Protein AF-A0A1N6WAH4-F1 (afdb_monomer)

Solvent-accessible surface area (backbone atoms only — not comparable to full-atom values): 4620 Å² total; per-residue (Å²): 112,100,65,71,88,68,62,86,87,57,79,83,76,80,78,69,56,71,70,55,50,43,50,52,60,34,55,54,57,55,98,73,47,84,61,54,90,57,38,64,50,53,50,34,50,50,45,66,74,72,47,63,63,67,62,48,52,57,54,42,71,75,45,60,70,58,58,44,61,64,53,53,121

Structure (mmCIF, N/CA/C/O backbone):
data_AF-A0A1N6WAH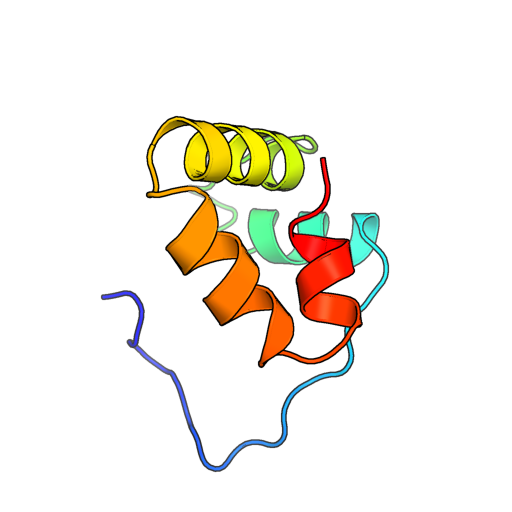4-F1
#
_entry.id   AF-A0A1N6WAH4-F1
#
loop_
_atom_site.group_PDB
_atom_site.id
_atom_site.type_symbol
_atom_site.label_atom_id
_atom_site.label_alt_id
_atom_site.label_comp_id
_atom_site.label_asym_id
_atom_site.label_entity_id
_atom_site.label_seq_id
_atom_site.pdbx_PDB_ins_code
_atom_site.Cartn_x
_atom_site.Cartn_y
_atom_site.Cartn_z
_atom_site.occupancy
_atom_site.B_iso_or_equiv
_atom_site.auth_seq_id
_atom_site.auth_comp_id
_atom_site.auth_asym_id
_atom_site.auth_atom_id
_atom_site.pdbx_PDB_model_num
ATOM 1 N N . MET A 1 1 ? -11.287 -4.048 -13.413 1.00 62.72 1 MET A N 1
ATOM 2 C CA . MET A 1 1 ? -12.034 -3.629 -12.203 1.00 62.72 1 MET A CA 1
ATOM 3 C C . MET A 1 1 ? -11.252 -4.088 -10.981 1.00 62.72 1 MET A C 1
ATOM 5 O O . MET A 1 1 ? -10.755 -5.203 -11.024 1.00 62.72 1 MET A O 1
ATOM 9 N N . VAL A 1 2 ? -11.135 -3.279 -9.922 1.00 69.12 2 VAL A N 1
ATOM 10 C CA . VAL A 1 2 ? -10.327 -3.608 -8.719 1.00 69.12 2 VAL A CA 1
ATOM 11 C C . VAL A 1 2 ? -10.773 -4.878 -7.976 1.00 69.12 2 VAL A C 1
ATOM 13 O O . VAL A 1 2 ? -9.999 -5.436 -7.214 1.00 69.12 2 VAL A O 1
ATOM 16 N N . LEU A 1 3 ? -11.994 -5.358 -8.233 1.00 83.81 3 LEU A N 1
ATOM 17 C CA . LEU A 1 3 ? -12.570 -6.561 -7.618 1.00 83.81 3 LEU A CA 1
ATOM 18 C C . LEU A 1 3 ? -12.518 -7.805 -8.524 1.00 83.81 3 LEU A C 1
ATOM 20 O O . LEU A 1 3 ? -13.039 -8.857 -8.167 1.00 83.81 3 LEU A O 1
ATOM 24 N N . GLN A 1 4 ? -11.956 -7.698 -9.731 1.00 85.50 4 GLN A N 1
ATOM 25 C CA . GLN A 1 4 ? -11.940 -8.816 -10.673 1.00 85.50 4 GLN A CA 1
ATOM 26 C C . GLN A 1 4 ? -11.034 -9.941 -10.155 1.00 85.50 4 GLN A C 1
ATOM 28 O O . GLN A 1 4 ? -9.830 -9.746 -10.016 1.00 85.50 4 GLN A O 1
ATOM 33 N N . GLY A 1 5 ? -11.615 -11.118 -9.912 1.00 85.94 5 GLY A N 1
ATOM 34 C CA . GLY A 1 5 ? -10.897 -12.281 -9.381 1.00 85.94 5 GLY A CA 1
ATOM 35 C C . GLY A 1 5 ? -10.729 -12.281 -7.860 1.00 85.94 5 GLY A C 1
ATOM 36 O O . GLY A 1 5 ? -9.985 -13.111 -7.346 1.00 85.94 5 GLY A O 1
ATOM 37 N N . TRP A 1 6 ? -11.397 -11.377 -7.136 1.00 88.81 6 TRP A N 1
ATOM 38 C CA . TRP A 1 6 ? -11.376 -11.404 -5.678 1.00 88.81 6 TRP A CA 1
ATOM 39 C C . TRP A 1 6 ? -12.337 -12.467 -5.135 1.00 88.81 6 TRP A C 1
ATOM 41 O O . TRP A 1 6 ? -13.534 -12.430 -5.410 1.00 88.81 6 TRP A O 1
ATOM 51 N N . ASP A 1 7 ? -11.797 -13.398 -4.353 1.00 90.81 7 ASP A N 1
ATOM 52 C CA . ASP A 1 7 ? -12.542 -14.439 -3.653 1.00 90.81 7 ASP A CA 1
ATOM 53 C C . ASP A 1 7 ? -12.514 -14.166 -2.145 1.00 90.81 7 ASP A C 1
ATOM 55 O O . ASP A 1 7 ? -11.470 -14.251 -1.496 1.00 90.81 7 ASP A O 1
ATOM 59 N N . THR A 1 8 ? -13.671 -13.820 -1.586 1.00 91.12 8 THR A N 1
ATOM 60 C CA . THR A 1 8 ? -13.827 -13.486 -0.164 1.00 91.12 8 THR A CA 1
ATOM 61 C C . THR A 1 8 ? -13.867 -14.712 0.745 1.00 91.12 8 THR A C 1
ATOM 63 O O . THR A 1 8 ? -13.816 -14.551 1.962 1.00 91.12 8 THR A O 1
ATOM 66 N N . ALA A 1 9 ? -13.992 -15.922 0.189 1.00 94.75 9 ALA A N 1
ATOM 67 C CA . ALA A 1 9 ? -13.933 -17.158 0.964 1.00 94.75 9 ALA A CA 1
ATOM 68 C C . ALA A 1 9 ? -12.486 -17.585 1.265 1.00 94.75 9 ALA A C 1
ATOM 70 O O . ALA A 1 9 ? -12.259 -18.380 2.179 1.00 94.75 9 ALA A O 1
ATOM 71 N N . GLN A 1 10 ? -11.501 -17.056 0.529 1.00 93.88 10 GLN A N 1
ATOM 72 C CA . GLN A 1 10 ? -10.091 -17.339 0.786 1.00 93.88 10 GLN A CA 1
ATOM 73 C C . GLN A 1 10 ? -9.605 -16.630 2.057 1.00 93.88 10 GLN A C 1
ATOM 75 O O . GLN A 1 10 ? -9.891 -15.445 2.258 1.00 93.88 10 GLN A O 1
ATOM 80 N N . PRO A 1 11 ? -8.831 -17.320 2.916 1.00 91.75 11 PRO A N 1
ATOM 81 C CA . PRO A 1 11 ? -8.266 -16.696 4.101 1.00 91.75 11 PRO A CA 1
ATOM 82 C C . PRO A 1 11 ? -7.277 -15.584 3.704 1.00 91.75 11 PRO A C 1
ATOM 84 O O . PRO A 1 11 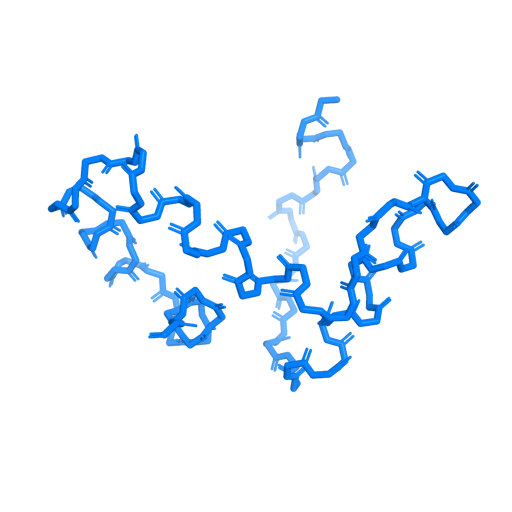? -6.500 -15.763 2.758 1.00 91.75 11 PRO A O 1
ATOM 87 N N . PRO A 1 12 ? -7.248 -14.449 4.429 1.00 88.81 12 PRO A N 1
ATOM 88 C CA . PRO A 1 12 ? -6.263 -13.401 4.192 1.00 88.81 12 PRO A CA 1
ATOM 89 C C . PRO A 1 12 ? -4.835 -13.932 4.342 1.00 88.81 12 PRO A C 1
ATOM 91 O O . PRO A 1 12 ? -4.512 -14.610 5.320 1.00 88.81 12 PRO A O 1
ATOM 94 N N . LYS A 1 13 ? -3.959 -13.592 3.393 1.00 90.38 13 LYS A N 1
ATOM 95 C CA . LYS A 1 13 ? -2.525 -13.880 3.509 1.00 90.38 13 LYS A CA 1
ATOM 96 C C . LYS A 1 13 ? -1.898 -12.998 4.599 1.00 90.38 13 LYS A C 1
ATOM 98 O O . LYS A 1 13 ? -2.319 -11.848 4.757 1.00 90.38 13 LYS A O 1
ATOM 103 N N . PRO A 1 14 ? -0.884 -13.491 5.331 1.00 91.38 14 PRO A N 1
ATOM 104 C CA . PRO A 1 14 ? -0.113 -12.642 6.229 1.00 91.38 14 PRO A CA 1
ATOM 105 C C . PRO A 1 14 ? 0.619 -11.551 5.438 1.00 91.38 14 PRO A C 1
ATOM 107 O O . PRO A 1 14 ? 0.979 -11.744 4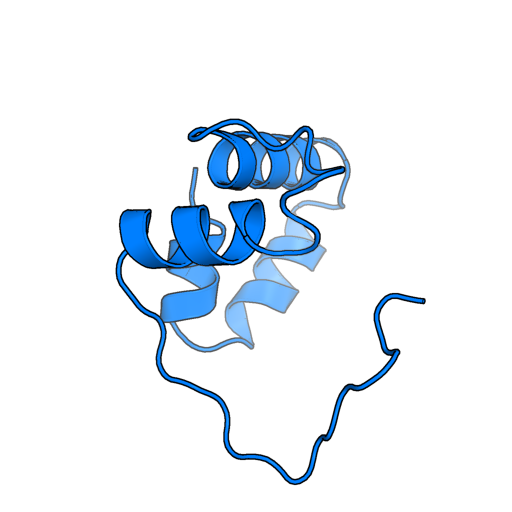.275 1.00 91.38 14 PRO A O 1
ATOM 110 N N . PHE A 1 15 ? 0.869 -10.412 6.082 1.00 93.06 15 PHE A N 1
ATOM 111 C CA . PHE A 1 15 ? 1.708 -9.368 5.501 1.00 93.06 15 PHE A CA 1
ATOM 112 C C . PHE A 1 15 ? 3.159 -9.852 5.431 1.00 93.06 15 PHE A C 1
ATOM 114 O O . PHE A 1 15 ? 3.717 -10.306 6.429 1.00 93.06 15 PHE A O 1
ATOM 121 N N . GLY A 1 16 ? 3.752 -9.773 4.240 1.00 93.38 16 GLY A N 1
ATOM 122 C CA . GLY A 1 16 ? 5.174 -10.028 4.032 1.00 93.38 16 GLY A CA 1
ATOM 123 C C . GLY A 1 16 ? 6.028 -8.786 4.278 1.00 93.38 16 GLY A C 1
ATOM 124 O O . GLY A 1 16 ? 5.523 -7.692 4.529 1.00 93.38 16 GLY A O 1
ATOM 125 N N . GLU A 1 17 ? 7.343 -8.938 4.140 1.00 94.06 17 GLU A N 1
ATOM 126 C CA . GLU A 1 17 ? 8.256 -7.796 4.163 1.00 94.06 17 GLU A CA 1
ATOM 127 C C . GLU A 1 17 ? 7.969 -6.820 3.017 1.00 94.06 17 GLU A C 1
ATOM 129 O O . GLU A 1 17 ? 7.595 -7.227 1.912 1.00 94.06 17 GLU A O 1
ATOM 134 N N . ARG A 1 18 ? 8.249 -5.528 3.243 1.00 92.94 18 ARG A N 1
ATOM 135 C CA . ARG A 1 18 ? 8.074 -4.460 2.245 1.00 92.94 18 ARG A CA 1
ATOM 136 C C . ARG A 1 18 ? 8.637 -4.847 0.876 1.00 92.94 18 ARG A C 1
ATOM 138 O O . ARG A 1 18 ? 7.942 -4.707 -0.122 1.00 92.94 18 ARG A O 1
ATOM 145 N N . ALA A 1 19 ? 9.860 -5.374 0.829 1.00 93.81 19 ALA A N 1
ATOM 146 C CA . ALA A 1 19 ? 10.511 -5.765 -0.419 1.00 93.81 19 ALA A CA 1
ATOM 147 C C . ALA A 1 19 ? 9.789 -6.912 -1.148 1.00 93.81 19 ALA A C 1
ATOM 149 O O . ALA A 1 19 ? 9.731 -6.916 -2.378 1.00 93.81 19 ALA A O 1
ATOM 150 N N . ALA A 1 20 ? 9.228 -7.879 -0.415 1.00 95.06 20 ALA A N 1
ATOM 151 C CA . ALA A 1 20 ? 8.457 -8.969 -1.007 1.00 95.06 20 ALA A CA 1
ATOM 152 C C . ALA A 1 20 ? 7.141 -8.454 -1.605 1.00 95.06 20 ALA A C 1
ATOM 154 O O . ALA A 1 20 ? 6.826 -8.779 -2.748 1.00 95.06 20 ALA A O 1
ATOM 155 N N . LEU A 1 21 ? 6.443 -7.580 -0.876 1.00 94.69 21 LEU A N 1
ATOM 156 C CA . LEU A 1 21 ? 5.200 -6.961 -1.337 1.00 94.69 21 LEU A CA 1
ATOM 157 C C . LEU A 1 21 ? 5.427 -6.041 -2.546 1.00 94.69 21 LEU A C 1
ATOM 159 O O . LEU A 1 21 ? 4.635 -6.058 -3.484 1.00 94.69 21 LEU A O 1
ATOM 163 N N . THR A 1 22 ? 6.534 -5.288 -2.582 1.00 94.56 22 THR A N 1
ATOM 164 C CA . THR A 1 22 ? 6.912 -4.496 -3.764 1.00 94.56 22 THR A CA 1
ATOM 165 C C . THR A 1 22 ? 7.143 -5.394 -4.978 1.00 94.56 22 THR A C 1
ATOM 167 O O . THR A 1 22 ? 6.641 -5.096 -6.058 1.00 94.56 22 THR A O 1
ATOM 170 N N . ARG A 1 23 ? 7.868 -6.513 -4.824 1.00 94.62 23 ARG A N 1
ATOM 171 C CA . ARG A 1 23 ? 8.087 -7.463 -5.929 1.00 94.62 23 ARG A CA 1
ATOM 172 C C . ARG A 1 23 ? 6.781 -8.077 -6.426 1.00 94.62 23 ARG A C 1
ATOM 174 O O . ARG A 1 23 ? 6.608 -8.198 -7.634 1.00 94.62 23 ARG A O 1
ATOM 181 N N . GLU A 1 24 ? 5.870 -8.430 -5.523 1.00 94.00 24 GLU A N 1
ATOM 182 C CA . GLU A 1 24 ? 4.539 -8.932 -5.883 1.00 94.00 24 GLU A CA 1
ATOM 183 C C . GLU A 1 24 ? 3.743 -7.885 -6.677 1.00 94.00 24 GLU A C 1
ATOM 185 O O . GLU A 1 24 ? 3.200 -8.197 -7.736 1.00 94.00 24 GLU A O 1
ATOM 190 N N . ALA A 1 25 ? 3.741 -6.629 -6.221 1.00 92.81 25 ALA A N 1
ATOM 191 C CA . ALA A 1 25 ? 3.052 -5.531 -6.895 1.00 92.81 25 ALA A CA 1
ATOM 192 C C . ALA A 1 25 ? 3.636 -5.229 -8.287 1.00 92.81 25 ALA A C 1
ATOM 194 O O . ALA A 1 25 ? 2.882 -5.014 -9.231 1.00 92.81 25 ALA A O 1
ATOM 195 N N . ILE A 1 26 ? 4.964 -5.260 -8.439 1.00 93.00 26 ILE A N 1
ATOM 196 C CA . ILE A 1 26 ? 5.633 -5.118 -9.743 1.00 93.00 26 ILE A CA 1
ATOM 197 C C . ILE A 1 26 ? 5.298 -6.314 -10.647 1.00 93.00 26 ILE A C 1
ATOM 199 O O . ILE A 1 26 ? 4.983 -6.136 -11.820 1.00 93.00 26 ILE A O 1
ATOM 203 N N . GLY A 1 27 ? 5.313 -7.534 -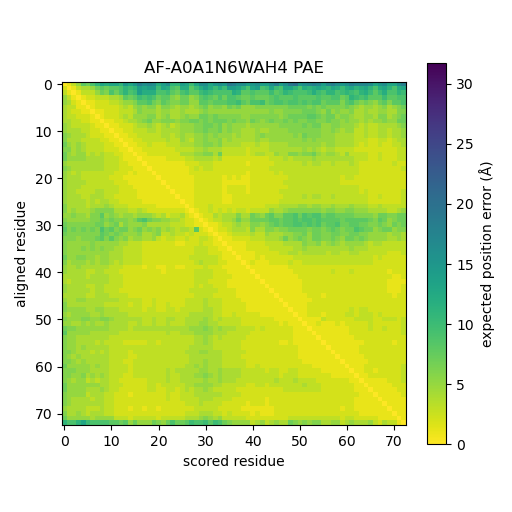10.105 1.00 93.38 27 GLY A N 1
ATOM 204 C CA . GLY A 1 27 ? 4.976 -8.753 -10.843 1.00 93.38 27 GLY A CA 1
ATOM 205 C C . GLY A 1 27 ? 3.525 -8.792 -11.332 1.00 93.38 27 GLY A C 1
ATOM 206 O O . GLY A 1 27 ? 3.215 -9.500 -12.296 1.00 93.38 27 GLY A O 1
ATOM 207 N N . HIS A 1 28 ? 2.636 -8.004 -10.721 1.00 88.44 28 HIS A N 1
ATOM 208 C CA . HIS A 1 28 ? 1.275 -7.835 -11.200 1.00 88.44 28 HIS A CA 1
ATOM 209 C C . HIS A 1 28 ? 1.283 -7.173 -12.584 1.00 88.44 28 HIS A C 1
ATOM 211 O O . HIS A 1 28 ? 1.471 -5.967 -12.719 1.00 88.44 28 HIS A O 1
ATOM 217 N N . ARG A 1 29 ? 1.052 -7.986 -13.624 1.00 85.81 29 ARG A N 1
ATOM 218 C CA . ARG A 1 29 ? 1.176 -7.597 -15.040 1.00 85.81 29 ARG A CA 1
ATOM 219 C C . ARG A 1 29 ? 2.594 -7.135 -15.395 1.00 85.81 29 ARG A C 1
ATOM 221 O O . ARG A 1 29 ? 2.753 -6.069 -15.974 1.00 85.81 29 ARG A O 1
ATOM 228 N N . HIS A 1 30 ? 3.597 -7.952 -15.070 1.00 86.56 30 HIS A N 1
ATOM 229 C CA . HIS A 1 30 ? 5.021 -7.637 -15.257 1.00 86.56 30 HIS A CA 1
ATOM 230 C C . HIS A 1 30 ? 5.390 -7.005 -16.619 1.00 86.56 30 HIS A C 1
ATOM 232 O O . HIS A 1 30 ? 6.141 -6.038 -16.632 1.00 86.56 30 HIS A O 1
ATOM 238 N N . ASP A 1 31 ? 4.808 -7.458 -17.737 1.00 90.81 31 ASP A N 1
ATOM 239 C CA . ASP A 1 31 ? 5.060 -6.886 -19.076 1.00 90.81 31 ASP A CA 1
ATOM 240 C C . ASP A 1 31 ? 4.543 -5.445 -19.269 1.00 90.81 31 ASP A C 1
ATOM 242 O O . ASP A 1 31 ? 4.888 -4.776 -20.238 1.00 90.81 31 ASP A O 1
ATOM 246 N N . HIS A 1 32 ? 3.676 -4.970 -18.375 1.00 90.19 32 HIS A N 1
ATOM 247 C CA . HIS A 1 32 ? 2.961 -3.693 -18.484 1.00 90.19 32 HIS A CA 1
ATOM 248 C C . HIS A 1 32 ? 3.066 -2.841 -17.216 1.00 90.19 32 HIS A C 1
ATOM 250 O O . HIS A 1 32 ? 2.408 -1.804 -17.105 1.00 90.19 32 HIS A O 1
ATOM 256 N N . THR A 1 33 ? 3.835 -3.290 -16.228 1.00 88.06 33 THR A N 1
ATOM 257 C CA . THR A 1 33 ? 3.978 -2.560 -14.976 1.00 88.06 33 THR A CA 1
ATOM 258 C C . THR A 1 33 ? 4.869 -1.340 -15.194 1.00 88.06 33 THR A C 1
ATOM 260 O O . THR A 1 33 ? 5.946 -1.428 -15.779 1.00 88.06 33 THR A O 1
ATOM 263 N N . LEU A 1 34 ? 4.417 -0.184 -14.716 1.00 91.62 34 LEU A N 1
ATOM 264 C CA . LEU A 1 34 ? 5.227 1.038 -14.622 1.00 91.62 34 LEU A CA 1
ATOM 265 C C . LEU A 1 34 ? 5.603 1.335 -13.167 1.00 91.62 34 LEU A C 1
ATOM 267 O O . LEU A 1 34 ? 6.045 2.436 -12.849 1.00 91.62 34 LEU A O 1
ATOM 271 N N . LEU A 1 35 ? 5.370 0.375 -12.267 1.00 93.31 35 LEU A N 1
ATOM 272 C CA . LEU A 1 35 ? 5.564 0.561 -10.841 1.00 93.31 35 LEU A CA 1
ATOM 273 C C . LEU A 1 35 ? 7.068 0.512 -10.509 1.00 93.31 35 LEU A C 1
ATOM 275 O O . LEU A 1 35 ? 7.696 -0.529 -10.718 1.00 93.31 35 LEU A O 1
ATOM 279 N N . PRO A 1 36 ? 7.667 1.594 -9.977 1.00 93.19 36 PRO A N 1
ATOM 280 C CA . PRO A 1 36 ? 9.050 1.559 -9.519 1.00 93.19 36 PRO A CA 1
ATOM 281 C C . PRO A 1 36 ? 9.169 0.787 -8.197 1.00 93.19 36 PRO A C 1
ATOM 283 O O . PRO A 1 36 ? 8.179 0.497 -7.522 1.00 93.19 36 PRO A O 1
ATOM 286 N N . GLN A 1 37 ? 10.400 0.510 -7.758 1.00 93.81 37 GLN A N 1
ATOM 287 C CA . GLN A 1 37 ? 10.646 -0.114 -6.447 1.00 93.81 37 GLN A CA 1
ATOM 288 C C . GLN A 1 37 ? 10.132 0.737 -5.270 1.00 93.81 37 GLN A C 1
ATOM 290 O O . GLN A 1 37 ? 9.788 0.206 -4.215 1.00 93.81 37 GLN A O 1
ATOM 295 N N . THR A 1 38 ? 10.036 2.053 -5.464 1.00 94.75 38 THR A N 1
ATOM 296 C CA . THR A 1 38 ? 9.460 3.021 -4.520 1.00 94.75 38 THR A CA 1
ATOM 297 C C . THR A 1 38 ? 7.936 3.099 -4.594 1.00 94.75 38 THR A C 1
ATOM 299 O O . THR A 1 38 ? 7.323 3.774 -3.769 1.00 94.75 38 THR A O 1
ATOM 302 N N . GLY A 1 39 ? 7.302 2.392 -5.536 1.00 94.06 39 GLY A N 1
ATOM 303 C CA . GLY A 1 39 ? 5.918 2.632 -5.935 1.00 94.06 39 GLY A CA 1
ATOM 304 C C . GLY A 1 39 ? 4.905 2.516 -4.799 1.00 94.06 39 GLY A C 1
ATOM 305 O O . GLY A 1 39 ? 3.974 3.310 -4.734 1.00 94.06 39 GLY A O 1
ATOM 306 N N . ILE A 1 40 ? 5.100 1.596 -3.846 1.00 95.00 40 ILE A N 1
ATOM 307 C CA . ILE A 1 40 ? 4.203 1.506 -2.682 1.00 95.00 40 ILE A CA 1
ATOM 308 C C . ILE A 1 40 ? 4.282 2.774 -1.819 1.00 95.00 40 ILE A C 1
ATOM 310 O O . ILE A 1 40 ? 3.244 3.308 -1.434 1.00 95.00 40 ILE A O 1
ATOM 314 N N . ALA A 1 41 ? 5.489 3.272 -1.535 1.00 95.38 41 ALA A N 1
ATOM 315 C CA . ALA A 1 41 ? 5.677 4.479 -0.731 1.00 95.38 41 ALA A CA 1
ATOM 316 C C . ALA A 1 41 ? 5.146 5.723 -1.461 1.00 95.38 41 ALA A C 1
ATOM 318 O O . ALA A 1 41 ? 4.466 6.554 -0.865 1.00 95.38 41 ALA A O 1
ATOM 319 N N . GLU A 1 42 ? 5.383 5.822 -2.769 1.00 96.44 42 GLU A N 1
ATOM 320 C CA . GLU A 1 42 ? 4.878 6.924 -3.594 1.00 96.44 42 GLU A CA 1
ATOM 321 C C . GLU A 1 42 ? 3.347 6.950 -3.648 1.00 96.44 42 GLU A C 1
ATOM 323 O O . GLU A 1 42 ? 2.742 8.010 -3.473 1.00 96.44 42 GLU A O 1
ATOM 328 N N . ILE A 1 43 ? 2.707 5.789 -3.815 1.00 94.88 43 ILE A N 1
ATOM 329 C CA . ILE A 1 43 ? 1.245 5.673 -3.785 1.00 94.88 43 ILE A CA 1
ATOM 330 C C . ILE A 1 43 ? 0.710 6.001 -2.390 1.00 94.88 43 ILE A C 1
ATOM 332 O O . ILE A 1 43 ? -0.282 6.717 -2.279 1.00 94.88 43 ILE A O 1
ATOM 336 N N . ALA A 1 44 ? 1.357 5.535 -1.321 1.00 95.88 44 ALA A N 1
ATOM 337 C CA . ALA A 1 44 ? 0.952 5.860 0.044 1.00 95.88 44 ALA A CA 1
ATOM 338 C C . ALA A 1 44 ? 1.030 7.378 0.320 1.00 95.88 44 ALA A C 1
ATOM 340 O O . ALA A 1 44 ? 0.086 7.956 0.865 1.00 95.88 44 ALA A O 1
ATOM 341 N N . CYS A 1 45 ? 2.086 8.052 -0.151 1.00 96.94 45 CYS A N 1
ATOM 342 C CA . CYS A 1 45 ? 2.205 9.513 -0.121 1.00 96.94 45 CYS A CA 1
ATOM 343 C C . CYS A 1 45 ? 1.099 10.196 -0.935 1.00 96.94 45 CYS A C 1
ATOM 345 O O . CYS A 1 45 ? 0.491 11.162 -0.471 1.00 96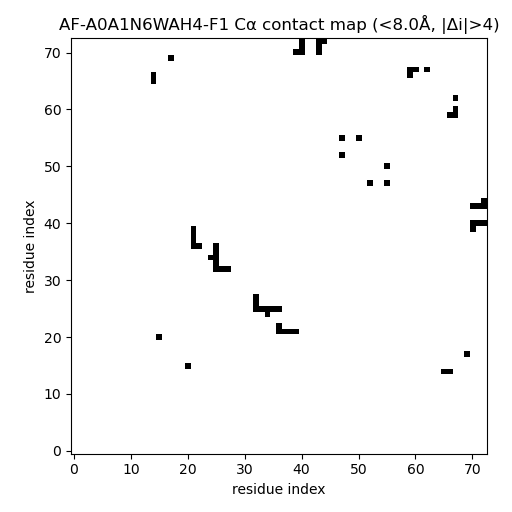.94 45 CYS A O 1
ATOM 347 N N . ALA A 1 46 ? 0.821 9.705 -2.146 1.00 96.56 46 ALA A N 1
ATOM 348 C CA . ALA A 1 46 ? -0.229 10.248 -2.999 1.00 96.56 46 ALA A CA 1
ATOM 349 C C . ALA A 1 46 ? -1.612 10.111 -2.347 1.00 96.56 46 ALA A C 1
ATOM 351 O O . ALA A 1 46 ? -2.357 11.087 -2.304 1.00 96.56 46 ALA A O 1
ATOM 352 N N . LEU A 1 47 ? -1.931 8.946 -1.770 1.00 95.50 47 LEU A N 1
ATOM 353 C CA . LEU A 1 47 ? -3.176 8.735 -1.034 1.00 95.50 47 LEU A CA 1
ATOM 354 C C . LEU A 1 47 ? -3.313 9.775 0.075 1.00 95.50 47 LEU A C 1
ATOM 356 O O . LEU A 1 47 ? -4.272 10.535 0.052 1.00 95.50 47 LEU A O 1
ATOM 360 N N . ARG A 1 48 ? -2.321 9.907 0.962 1.00 95.31 48 ARG A N 1
ATOM 361 C CA . ARG A 1 48 ? -2.356 10.870 2.080 1.00 95.31 48 ARG A CA 1
ATOM 362 C C . ARG A 1 48 ? -2.536 12.329 1.658 1.00 95.31 48 ARG A C 1
ATOM 364 O O . ARG A 1 48 ? -3.069 13.115 2.432 1.00 95.31 48 ARG A O 1
ATOM 371 N N . ARG A 1 49 ? -2.104 12.700 0.450 1.00 96.94 49 ARG A N 1
ATOM 372 C CA . ARG A 1 49 ? -2.289 14.052 -0.105 1.00 96.94 49 ARG A CA 1
ATOM 373 C C . ARG A 1 49 ? -3.679 14.295 -0.691 1.00 96.94 49 ARG A C 1
ATOM 375 O O . ARG A 1 49 ? -4.056 15.453 -0.851 1.00 96.94 49 ARG A O 1
ATOM 382 N N . HIS A 1 50 ? -4.396 13.239 -1.065 1.00 97.44 50 HIS A N 1
ATOM 383 C CA . HIS A 1 50 ? -5.608 13.339 -1.883 1.00 97.44 50 HIS A CA 1
ATOM 384 C C . HIS A 1 50 ? -6.863 12.743 -1.238 1.00 97.44 50 HIS A C 1
ATOM 386 O O . HIS A 1 50 ? -7.964 13.000 -1.722 1.00 97.44 50 HIS A O 1
ATOM 392 N N . VAL A 1 51 ? -6.728 11.976 -0.158 1.00 96.50 51 VAL A N 1
ATOM 393 C CA . VAL A 1 51 ? -7.855 11.490 0.647 1.00 96.50 51 VAL A CA 1
ATOM 394 C C . VAL A 1 51 ? -8.062 12.378 1.869 1.00 96.50 51 VAL A C 1
ATOM 396 O O . VAL A 1 51 ? -7.133 13.040 2.327 1.00 96.50 51 VAL A O 1
ATOM 399 N N . GLU A 1 52 ? -9.275 12.374 2.421 1.00 97.88 52 GLU A N 1
ATOM 400 C CA . GLU A 1 52 ? -9.542 13.073 3.678 1.00 97.88 52 GLU A CA 1
ATOM 401 C C . GLU A 1 52 ? -8.744 12.399 4.819 1.00 97.88 52 GLU A C 1
ATOM 403 O O . GLU A 1 52 ? -8.911 11.191 5.040 1.00 97.88 52 GLU A O 1
ATOM 408 N N . PRO A 1 53 ? -7.850 13.131 5.515 1.00 94.94 53 PRO A N 1
ATOM 409 C CA . PRO A 1 53 ? -6.933 12.536 6.483 1.00 94.94 53 PRO A CA 1
ATOM 410 C C . PRO A 1 53 ? -7.617 11.775 7.624 1.00 94.94 53 PRO A C 1
ATOM 412 O O . PRO A 1 53 ? -7.184 10.675 7.967 1.00 94.94 53 PRO A O 1
ATOM 415 N N . GLN A 1 54 ? -8.685 12.322 8.211 1.00 96.44 54 GLN A N 1
ATOM 416 C CA . GLN A 1 54 ? -9.339 11.715 9.371 1.00 96.44 54 GLN A CA 1
ATOM 417 C C . GLN A 1 54 ? -10.055 10.411 9.001 1.00 96.44 54 GLN A C 1
ATOM 419 O O . GLN A 1 54 ? -9.951 9.415 9.719 1.00 96.44 54 GLN A O 1
ATOM 424 N N . ALA A 1 55 ? -10.748 10.390 7.867 1.00 96.94 55 ALA A N 1
ATOM 425 C CA . ALA A 1 55 ? -11.425 9.226 7.325 1.00 96.94 55 ALA A CA 1
ATOM 426 C C . ALA A 1 55 ? -10.424 8.130 6.952 1.00 96.94 55 ALA A C 1
ATOM 428 O O . ALA A 1 55 ? -10.690 6.951 7.197 1.00 96.94 55 ALA A O 1
ATOM 429 N N . PHE A 1 56 ? -9.264 8.503 6.407 1.00 95.38 56 PHE A N 1
ATOM 430 C CA . PHE A 1 56 ? -8.216 7.548 6.066 1.00 95.38 56 PHE A CA 1
ATOM 431 C C . PHE A 1 56 ? -7.608 6.895 7.306 1.00 95.38 56 PHE A C 1
ATOM 433 O O . PHE A 1 56 ? 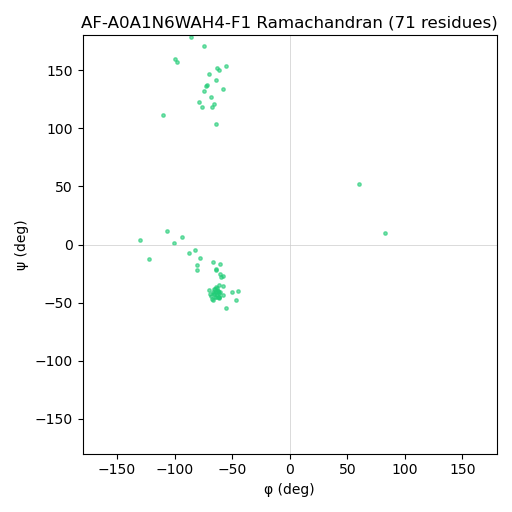-7.553 5.667 7.379 1.00 95.38 56 PHE A O 1
ATOM 440 N N . GLU A 1 57 ? -7.252 7.681 8.324 1.00 95.12 57 GLU A N 1
ATOM 441 C CA . GLU A 1 57 ? -6.766 7.137 9.598 1.00 95.12 57 GLU A CA 1
ATOM 442 C C . GLU A 1 57 ? -7.835 6.288 10.301 1.00 95.12 57 GLU A C 1
ATOM 444 O O . GLU A 1 57 ? -7.546 5.203 10.809 1.00 95.12 57 GLU A O 1
ATOM 449 N N . HIS A 1 58 ? -9.101 6.716 10.264 1.00 96.44 58 HIS A N 1
ATOM 450 C CA . HIS A 1 58 ? -10.212 5.942 10.815 1.00 96.44 58 HIS A CA 1
ATOM 451 C C . HIS A 1 58 ? -10.412 4.600 10.093 1.00 96.44 58 HIS A C 1
ATOM 453 O O . HIS A 1 58 ? -10.727 3.595 10.733 1.00 96.44 58 HIS A O 1
ATOM 459 N N . ALA A 1 59 ? -10.227 4.558 8.771 1.00 95.88 59 ALA A N 1
ATOM 460 C CA . ALA A 1 59 ? -10.282 3.322 8.000 1.00 95.88 59 ALA A CA 1
ATOM 461 C C . ALA A 1 59 ? -9.104 2.398 8.344 1.00 95.88 59 ALA A C 1
ATOM 463 O O . ALA A 1 59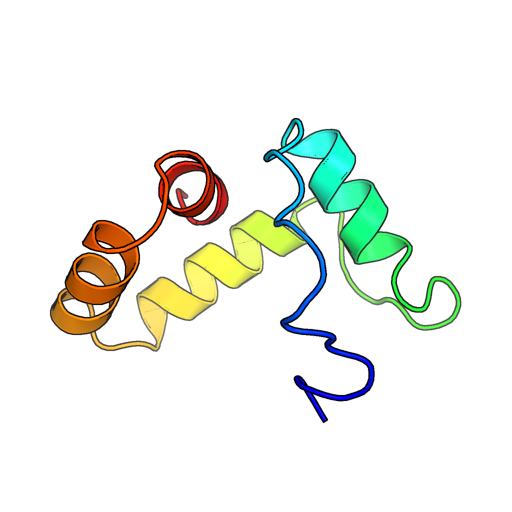 ? -9.314 1.219 8.630 1.00 95.88 59 ALA A O 1
ATOM 464 N N . LEU A 1 60 ? -7.881 2.933 8.389 1.00 95.25 60 LEU A N 1
ATOM 465 C CA . LEU A 1 60 ? -6.674 2.181 8.738 1.00 95.25 60 LEU A CA 1
ATOM 466 C C . LEU A 1 60 ? -6.722 1.603 10.160 1.00 95.25 60 LEU A C 1
ATOM 468 O O . LEU A 1 60 ? -6.246 0.490 10.384 1.00 95.25 60 LEU A O 1
ATOM 472 N N . ALA A 1 61 ? -7.343 2.305 11.111 1.00 96.06 61 ALA A N 1
ATOM 473 C CA . ALA A 1 61 ? -7.526 1.827 12.483 1.00 96.06 61 ALA A CA 1
ATOM 474 C C . ALA A 1 61 ? -8.409 0.568 12.589 1.00 96.06 61 ALA A C 1
ATOM 476 O O . ALA A 1 61 ? -8.305 -0.170 13.568 1.00 96.06 61 ALA A O 1
ATOM 477 N N . LYS A 1 62 ? -9.259 0.301 11.588 1.00 96.19 62 LYS A N 1
ATOM 478 C CA . LYS A 1 62 ? -10.110 -0.901 11.52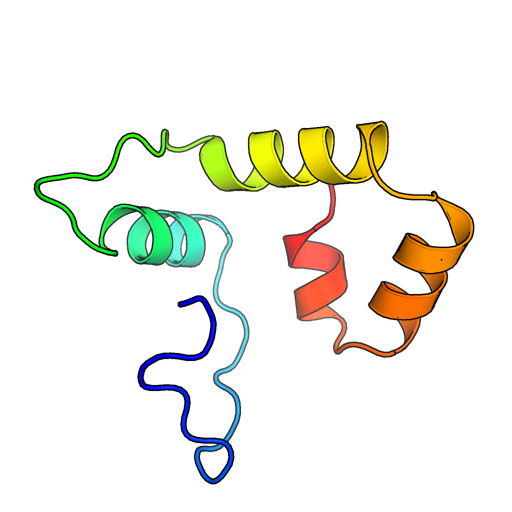2 1.00 96.19 62 LYS A CA 1
ATOM 479 C C . LYS A 1 62 ? -9.415 -2.098 10.871 1.00 96.19 62 LYS A C 1
ATOM 481 O O . LYS A 1 62 ? -9.984 -3.186 10.850 1.00 96.19 62 LYS A O 1
ATOM 486 N N . LEU A 1 63 ? -8.221 -1.904 10.313 1.00 93.31 63 LEU A N 1
ATOM 487 C CA . LEU A 1 63 ? -7.472 -2.936 9.605 1.00 93.31 63 LEU A CA 1
ATOM 488 C C . LEU A 1 63 ? -6.373 -3.552 10.493 1.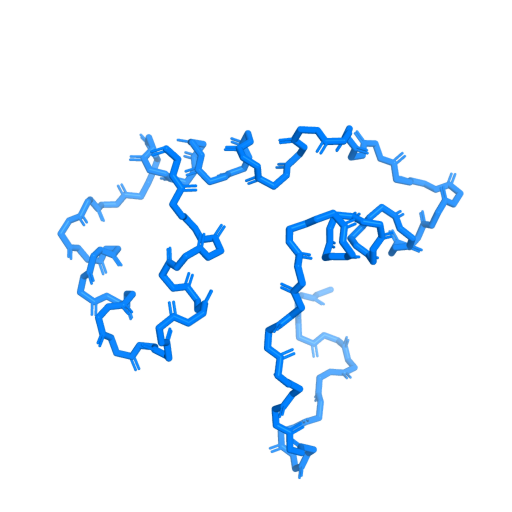00 93.31 63 LEU A C 1
ATOM 490 O O . LEU A 1 63 ? -5.937 -2.936 11.474 1.00 93.31 63 LEU A O 1
ATOM 494 N N . PRO A 1 64 ? -5.886 -4.763 10.155 1.00 93.56 64 PRO A N 1
ATOM 495 C CA . PRO A 1 64 ? -4.775 -5.388 10.867 1.00 93.56 64 PRO A CA 1
ATOM 496 C C . PRO A 1 64 ? -3.526 -4.487 10.916 1.00 93.56 64 PRO A C 1
ATOM 498 O O . PRO A 1 64 ? -3.319 -3.691 9.998 1.00 93.56 64 PRO A O 1
ATOM 501 N N . PRO A 1 65 ? -2.648 -4.628 11.931 1.00 92.38 65 PRO A N 1
ATOM 502 C CA . PRO A 1 65 ? -1.428 -3.820 12.058 1.00 92.38 65 PRO A CA 1
ATOM 503 C C . PRO A 1 65 ? -0.573 -3.767 10.783 1.00 92.38 65 PRO A C 1
ATOM 505 O O . PRO A 1 65 ? -0.165 -2.684 10.374 1.00 92.38 65 PRO A O 1
ATOM 508 N N . GLY A 1 66 ? -0.423 -4.896 10.081 1.00 93.25 66 GLY A N 1
ATOM 509 C CA . GLY A 1 66 ? 0.328 -4.952 8.824 1.00 93.25 66 GLY A CA 1
ATOM 510 C C . GLY A 1 66 ? -0.225 -4.043 7.717 1.00 93.25 66 GLY A C 1
ATOM 511 O O . GLY A 1 66 ? 0.542 -3.540 6.905 1.00 93.25 66 GLY A O 1
ATOM 512 N N . ALA A 1 67 ? -1.530 -3.738 7.712 1.00 93.56 67 ALA A N 1
ATOM 513 C CA . ALA A 1 67 ? -2.104 -2.778 6.768 1.00 93.56 67 ALA A CA 1
ATOM 514 C C . ALA A 1 67 ? -1.666 -1.341 7.088 1.00 93.56 67 ALA A C 1
ATOM 516 O O . ALA A 1 67 ? -1.373 -0.567 6.180 1.00 93.56 67 ALA A O 1
ATOM 517 N N . ARG A 1 68 ? -1.586 -0.989 8.377 1.00 93.94 68 ARG A N 1
ATOM 518 C CA . ARG A 1 68 ? -1.082 0.318 8.822 1.00 93.94 68 ARG A CA 1
ATOM 519 C C . ARG A 1 68 ? 0.392 0.482 8.472 1.00 93.94 68 ARG A C 1
ATOM 521 O O . ARG A 1 68 ? 0.767 1.506 7.916 1.00 93.94 68 ARG A O 1
ATOM 528 N N . GLU A 1 69 ? 1.194 -0.547 8.723 1.00 94.19 69 GLU A N 1
ATOM 529 C CA . GLU A 1 69 ? 2.613 -0.580 8.349 1.00 94.19 69 GLU A CA 1
ATOM 530 C C . GLU A 1 69 ? 2.802 -0.500 6.829 1.00 94.19 69 GLU A C 1
ATOM 532 O O . GLU A 1 69 ? 3.662 0.232 6.341 1.00 94.19 69 GLU A O 1
ATOM 537 N N . PHE A 1 70 ? 1.954 -1.184 6.055 1.00 94.50 70 PHE A N 1
ATOM 538 C CA . PHE A 1 70 ? 1.992 -1.128 4.598 1.00 94.50 70 PHE A CA 1
ATOM 539 C C . PHE A 1 70 ? 1.756 0.292 4.061 1.00 94.50 70 PHE A C 1
ATOM 541 O O . PHE A 1 70 ? 2.459 0.711 3.144 1.00 94.50 70 PHE A O 1
ATOM 548 N N . TRP A 1 71 ? 0.825 1.053 4.636 1.00 94.44 71 TRP A N 1
ATOM 549 C CA . TRP A 1 71 ? 0.509 2.420 4.195 1.00 94.44 71 TRP A CA 1
ATOM 550 C C . TRP A 1 71 ? 1.273 3.525 4.946 1.00 94.44 71 TRP A C 1
ATOM 552 O O . TRP A 1 71 ? 0.999 4.712 4.742 1.00 94.44 71 TRP A O 1
ATOM 562 N N . ALA A 1 72 ? 2.220 3.164 5.815 1.00 92.06 72 ALA A N 1
ATOM 563 C CA . ALA A 1 72 ? 3.102 4.119 6.475 1.00 92.06 72 ALA A CA 1
ATOM 564 C C . ALA A 1 72 ? 4.125 4.697 5.481 1.00 92.06 72 ALA A C 1
ATOM 566 O O . ALA A 1 72 ? 4.688 3.957 4.666 1.00 92.06 72 ALA A O 1
ATOM 567 N N . VAL A 1 73 ? 4.350 6.012 5.572 1.00 87.44 73 VAL A N 1
ATOM 568 C CA . VAL A 1 73 ? 5.342 6.795 4.812 1.00 87.44 73 VAL A CA 1
ATOM 569 C C . VAL A 1 73 ? 6.145 7.677 5.745 1.00 87.44 73 VAL A C 1
ATOM 571 O O . VAL A 1 73 ? 5.579 8.061 6.794 1.00 87.44 73 VAL A O 1
#

Secondary structure (DSSP, 8-state):
-TTTT--TTSPPPPP--HHHHHHHHHHTTGGG----TTHHHHHHHHHHHHS-HHHHHHHHTTS-HHHHHHT--

Foldseek 3Di:
DVCVPDDPVDDDDDQDDLQVVLVVQCPPPVVPDPQDSCNQVVVLVVCCVPPDNVVVVVVQVPDDPSSVVSSDD

pLDDT: mean 92.48, std 5.44, range [62.72, 97.88]

Mean predicted aligned error: 3.57 Å

Sequence (73 aa):
MVLQGWDTAQPPKPFGERAALTREAIGHRHDHTLLPQTGIAEIACALRRHVEPQAFEHALAKLPPGAREFWAV

Radius of gyration: 13.49 Å; Cα contacts (8 Å, |Δi|>4): 32; chains: 1; bounding box: 25×31×32 Å